Protein AF-A0A838FNN4-F1 (afdb_monomer)

Foldseek 3Di:
DDDDDDDLPDLLNVLLQVLLCQLPPPDGDDDDDDPDDDPCQVVCCVPVVDHDDDDDLADPPCQVPDPPRDHDPSSVSSVVSSVVSSVVSVVD

Mean predicted aligned error: 2.58 Å

Nearest PDB structures (foldseek):
  8bcv-assembly1_G  TM=2.856E-01  e=2.905E+00  Avena sativa
  8wgh-assembly1_G  TM=2.012E-01  e=6.690E+00  Fittonia albivenis

Radius of gyration: 14.15 Å; Cα contacts (8 Å, |Δi|>4): 80; chains: 1; bounding box: 38×34×28 Å

Secondary structure (DSSP, 8-state):
-------TTSHHHHHHHHHHHHHSTT-PPP----SS--THHHHIIIII---------S-GGG-TTSTT----HHHHHHHHHHHHHHHHHHT-

pLDDT: mean 96.18, std 3.78, range [64.62, 98.62]

Solvent-accessible surface area (backbone atoms only — not comparable to full-atom values): 5770 Å² total; per-residue (Å²): 109,70,83,75,84,66,62,60,86,40,74,69,29,45,25,46,48,54,13,47,34,69,33,40,72,98,48,82,77,81,90,79,86,75,92,75,85,67,52,65,55,41,48,41,36,76,73,72,71,41,90,63,88,86,81,87,66,78,59,92,80,20,35,82,97,44,90,79,53,52,76,62,66,71,39,54,55,24,48,56,47,23,56,57,32,35,58,57,43,72,73,108

Sequence (92 aa):
GPWYLTDPHSGVGQAAQRALRVAFPGKEPALIREGGSIPITSQFRTILGVETLLLGLALADCRAHSPNENFPLENLEAGIRLNKAVLQELAK

Structure (mmCIF, N/CA/C/O backbone):
data_AF-A0A838FNN4-F1
#
_entry.id   AF-A0A838FNN4-F1
#
loop_
_atom_site.group_PDB
_atom_site.id
_atom_site.type_symbol
_atom_site.label_atom_id
_atom_site.label_alt_id
_atom_site.label_comp_id
_atom_site.label_asym_id
_atom_site.label_entity_id
_atom_site.label_seq_id
_atom_site.pdbx_PDB_ins_code
_atom_site.Cartn_x
_atom_site.Cartn_y
_atom_site.Cartn_z
_atom_site.occupancy
_atom_site.B_iso_or_equiv
_atom_site.auth_seq_id
_atom_site.auth_comp_id
_atom_site.auth_asym_id
_atom_site.auth_atom_id
_atom_site.pdbx_PDB_model_num
ATOM 1 N N . GLY A 1 1 ? -0.858 -12.716 -15.012 1.00 64.62 1 GLY A N 1
ATOM 2 C CA . GLY A 1 1 ? -2.229 -12.820 -14.473 1.00 64.62 1 GLY A CA 1
ATOM 3 C C . GLY A 1 1 ? -3.072 -11.702 -15.051 1.00 64.62 1 GLY A C 1
ATOM 4 O O . GLY A 1 1 ? -2.486 -10.795 -15.635 1.00 64.62 1 GLY A O 1
ATOM 5 N N . PRO A 1 2 ? -4.405 -11.758 -14.943 1.00 88.31 2 PRO A N 1
ATOM 6 C CA . PRO A 1 2 ? -5.249 -10.632 -15.331 1.00 88.31 2 PRO A CA 1
ATOM 7 C C . PRO A 1 2 ? -4.946 -9.406 -14.455 1.00 88.31 2 PRO A C 1
ATOM 9 O O . PRO A 1 2 ? -4.389 -9.528 -13.363 1.00 88.31 2 PRO A O 1
ATOM 12 N N . TRP A 1 3 ? -5.288 -8.221 -14.959 1.00 91.56 3 TRP A N 1
ATOM 13 C CA . TRP A 1 3 ? -5.198 -6.975 -14.199 1.00 91.56 3 TRP A CA 1
ATOM 14 C C . TRP A 1 3 ? -6.150 -7.004 -12.996 1.00 91.56 3 TRP A C 1
ATOM 16 O O . TRP A 1 3 ? -7.117 -7.768 -12.967 1.00 91.56 3 TRP A O 1
ATOM 26 N N . TYR A 1 4 ? -5.885 -6.153 -12.008 1.00 95.38 4 TYR A N 1
ATOM 27 C CA . TYR A 1 4 ? -6.710 -6.033 -10.814 1.00 95.38 4 TYR A CA 1
ATOM 28 C C . TYR A 1 4 ? -7.052 -4.571 -10.525 1.00 95.38 4 TYR A C 1
ATOM 30 O O . TYR A 1 4 ? -6.257 -3.673 -10.802 1.00 95.38 4 TYR A O 1
ATOM 38 N N . LEU A 1 5 ? -8.254 -4.336 -10.002 1.00 95.06 5 LEU A N 1
ATOM 39 C CA . LEU A 1 5 ? -8.733 -3.020 -9.590 1.00 95.06 5 LEU A CA 1
ATOM 40 C C . LEU A 1 5 ? -9.742 -3.196 -8.464 1.00 95.06 5 LEU A C 1
ATOM 42 O O . LEU A 1 5 ? -10.753 -3.872 -8.662 1.00 95.06 5 LEU A O 1
ATOM 46 N N . THR A 1 6 ? -9.494 -2.535 -7.342 1.00 95.12 6 THR A N 1
ATOM 47 C CA . THR A 1 6 ? -10.459 -2.349 -6.254 1.00 95.12 6 THR A CA 1
ATOM 48 C C . THR A 1 6 ? -11.089 -0.977 -6.409 1.00 95.12 6 THR A C 1
ATOM 50 O O . THR A 1 6 ? -10.368 -0.009 -6.646 1.00 95.12 6 THR A O 1
ATOM 53 N N . ASP A 1 7 ? -12.415 -0.882 -6.299 1.00 96.44 7 ASP A N 1
ATOM 54 C CA . ASP A 1 7 ? -13.104 0.409 -6.351 1.00 96.44 7 ASP A CA 1
ATOM 55 C C . ASP A 1 7 ? -12.738 1.244 -5.108 1.00 96.44 7 ASP A C 1
ATOM 57 O O . ASP A 1 7 ? -13.117 0.867 -3.989 1.00 96.44 7 ASP A O 1
ATOM 61 N N . PRO A 1 8 ? -12.022 2.376 -5.259 1.00 96.94 8 PRO A N 1
ATOM 62 C CA . PRO A 1 8 ? -11.631 3.197 -4.121 1.00 96.94 8 PRO A CA 1
ATOM 63 C C . PRO A 1 8 ? -12.825 3.888 -3.450 1.00 96.94 8 PRO A C 1
ATOM 65 O O . PRO A 1 8 ? -12.691 4.329 -2.310 1.00 96.94 8 PRO A O 1
ATOM 68 N N . HIS A 1 9 ? -13.981 3.976 -4.114 1.00 97.50 9 HIS A N 1
ATOM 69 C CA . HIS A 1 9 ? -15.191 4.601 -3.580 1.00 97.50 9 HIS A CA 1
ATOM 70 C C . HIS A 1 9 ? -16.116 3.620 -2.850 1.00 97.50 9 HIS A C 1
ATOM 72 O O . HIS A 1 9 ? -17.052 4.067 -2.184 1.00 97.50 9 HIS A O 1
ATOM 78 N N . SER A 1 10 ? -15.825 2.317 -2.906 1.00 96.88 10 SER A N 1
ATOM 79 C CA . SER A 1 10 ? -16.498 1.285 -2.112 1.00 96.88 10 SER A CA 1
ATOM 80 C C . SER A 1 10 ? -16.295 1.490 -0.603 1.00 96.88 10 SER A C 1
ATOM 82 O O . SER A 1 10 ? -15.395 2.215 -0.174 1.00 96.88 10 SER A O 1
ATOM 84 N N . GLY A 1 11 ? -17.085 0.804 0.231 1.00 96.88 11 GLY A N 1
ATOM 85 C CA . GLY A 1 11 ? -16.949 0.887 1.693 1.00 96.88 11 GLY A CA 1
ATOM 86 C C . GLY A 1 11 ? -15.533 0.558 2.190 1.00 96.88 11 GLY A C 1
ATOM 87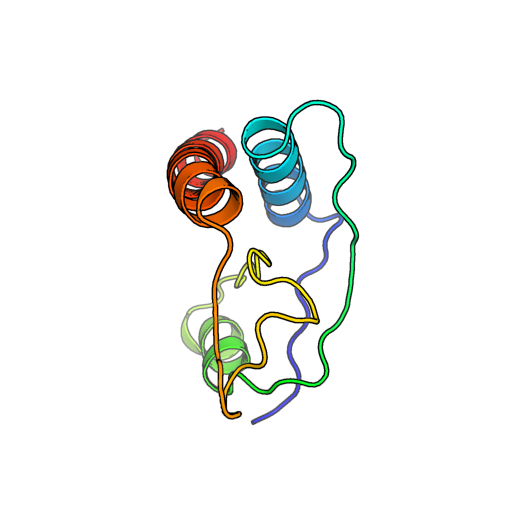 O O . GLY A 1 11 ? -14.956 1.320 2.967 1.00 96.88 11 GLY A O 1
ATOM 88 N N . VAL A 1 12 ? -14.931 -0.519 1.670 1.00 96.62 12 VAL A N 1
ATOM 89 C CA . VAL A 1 12 ? -13.551 -0.919 2.005 1.00 96.62 12 VAL A CA 1
ATOM 90 C C . VAL A 1 12 ? -12.507 0.041 1.427 1.00 96.62 12 VAL A C 1
ATOM 92 O O . VAL A 1 12 ? -11.501 0.319 2.078 1.00 96.62 12 VAL A O 1
ATOM 95 N N . GLY A 1 13 ? -12.760 0.612 0.244 1.00 97.50 13 GLY A N 1
ATOM 96 C CA . GLY A 1 13 ? -11.903 1.635 -0.357 1.00 97.50 13 GLY A CA 1
ATOM 97 C C . GLY A 1 13 ? -11.878 2.927 0.465 1.00 97.50 13 GLY A C 1
ATOM 98 O O . GLY A 1 13 ? -10.812 3.468 0.757 1.00 97.50 13 GLY A O 1
ATOM 99 N N . GLN A 1 14 ? -13.037 3.391 0.933 1.00 98.00 14 GLN A N 1
ATOM 100 C CA . GLN A 1 14 ? -13.133 4.560 1.808 1.00 98.00 14 GLN A CA 1
ATOM 101 C C . GLN A 1 14 ? -12.512 4.302 3.188 1.00 98.00 14 GLN A C 1
ATOM 103 O O . GLN A 1 14 ? -11.866 5.194 3.742 1.00 98.00 14 GLN A O 1
ATOM 108 N N . ALA A 1 15 ? -12.661 3.089 3.734 1.00 98.12 15 ALA A N 1
ATOM 109 C CA . ALA A 1 15 ? -11.989 2.668 4.965 1.00 98.12 15 ALA A CA 1
ATOM 110 C C . ALA A 1 15 ? -10.460 2.741 4.827 1.00 98.12 15 ALA A C 1
ATOM 112 O O . ALA A 1 15 ? -9.791 3.346 5.667 1.00 98.12 15 ALA A O 1
ATOM 113 N N . ALA A 1 16 ? -9.911 2.234 3.720 1.00 98.19 16 ALA A N 1
ATOM 114 C CA . ALA A 1 16 ? -8.489 2.348 3.409 1.00 98.19 16 ALA A CA 1
ATOM 115 C C . ALA A 1 16 ? -8.016 3.806 3.300 1.00 98.19 16 ALA A C 1
ATOM 117 O O . ALA A 1 16 ? -6.975 4.163 3.851 1.00 98.19 16 ALA A O 1
ATOM 118 N N . GLN A 1 17 ? -8.794 4.675 2.645 1.00 98.25 17 GLN A N 1
ATOM 119 C CA . GLN A 1 17 ? -8.472 6.102 2.558 1.00 98.25 17 GLN A CA 1
ATOM 120 C C . GLN A 1 17 ? -8.440 6.776 3.938 1.00 98.25 17 GLN A C 1
ATOM 122 O O . GLN A 1 17 ? -7.551 7.581 4.209 1.00 98.25 17 GLN A O 1
ATOM 127 N N . ARG A 1 18 ? -9.385 6.457 4.836 1.00 98.38 18 ARG A N 1
ATOM 128 C CA . ARG A 1 18 ? -9.362 6.966 6.220 1.00 98.38 18 ARG A CA 1
ATOM 129 C C . ARG A 1 18 ? -8.131 6.470 6.974 1.00 98.38 18 ARG A C 1
ATOM 131 O O . ARG A 1 18 ? -7.461 7.279 7.608 1.00 98.38 18 ARG A O 1
ATOM 138 N N . ALA A 1 19 ? -7.782 5.192 6.838 1.00 98.56 19 ALA A N 1
ATOM 139 C CA . ALA A 1 19 ? -6.583 4.630 7.455 1.00 98.56 19 ALA A CA 1
ATOM 140 C C . ALA A 1 19 ? -5.288 5.304 6.957 1.00 98.56 19 ALA A C 1
ATOM 142 O O . ALA A 1 19 ? -4.403 5.609 7.758 1.00 98.56 19 ALA A O 1
ATOM 143 N N . LEU A 1 20 ? -5.198 5.616 5.660 1.00 98.31 20 LEU A N 1
ATOM 144 C CA . LEU A 1 20 ? -4.072 6.363 5.087 1.00 98.31 20 LEU A CA 1
ATOM 145 C C . LEU A 1 20 ? -3.953 7.781 5.664 1.00 98.31 20 LEU A C 1
ATOM 147 O O . LEU A 1 20 ? -2.842 8.195 5.989 1.00 98.31 20 LEU A O 1
ATOM 151 N N . ARG A 1 21 ? -5.068 8.494 5.891 1.00 98.25 21 ARG A N 1
ATOM 152 C CA . ARG A 1 21 ? -5.048 9.813 6.563 1.00 98.25 21 ARG A CA 1
ATOM 153 C C . ARG A 1 21 ? -4.553 9.739 8.012 1.00 98.25 21 ARG A C 1
ATOM 155 O O . ARG A 1 21 ? -3.950 10.693 8.494 1.00 98.25 21 ARG A O 1
ATOM 162 N N . VAL A 1 22 ? -4.774 8.618 8.707 1.00 97.94 22 VAL A N 1
ATOM 163 C CA . VAL A 1 22 ? -4.201 8.389 10.048 1.00 97.94 22 VAL A CA 1
ATOM 164 C C . VAL A 1 22 ? -2.690 8.158 9.970 1.00 97.94 22 VAL A C 1
ATOM 166 O O . VAL A 1 22 ? -1.940 8.679 10.794 1.00 97.94 22 VAL A O 1
ATOM 169 N N . ALA A 1 23 ? -2.228 7.385 8.986 1.00 97.94 23 ALA A N 1
ATOM 170 C CA . ALA A 1 23 ? -0.807 7.083 8.817 1.00 97.94 23 ALA A CA 1
ATOM 171 C C . ALA A 1 23 ? 0.020 8.305 8.376 1.00 97.94 23 ALA A C 1
ATOM 173 O O . ALA A 1 23 ? 1.156 8.466 8.844 1.00 97.94 23 ALA A O 1
ATOM 174 N N . PHE A 1 24 ? -0.580 9.168 7.545 1.00 97.38 24 PHE A N 1
ATOM 175 C CA . PHE A 1 24 ? 0.003 10.383 6.969 1.00 97.38 24 PHE A CA 1
ATOM 176 C C . PHE A 1 24 ? -0.876 11.622 7.257 1.00 97.38 24 PHE A C 1
ATOM 178 O O . PHE A 1 24 ? -1.622 12.076 6.384 1.00 97.38 24 PHE A O 1
ATOM 185 N N . PRO A 1 25 ? -0.811 12.193 8.477 1.00 96.31 25 PRO A N 1
ATOM 186 C CA . PRO A 1 25 ? -1.654 13.321 8.869 1.00 96.31 25 PRO A CA 1
ATOM 187 C C . PRO A 1 25 ? -1.472 14.556 7.977 1.00 96.31 25 PRO A C 1
ATOM 189 O O . PRO A 1 25 ? -0.354 14.935 7.630 1.00 96.31 25 PRO A O 1
ATOM 192 N N . GLY A 1 26 ? -2.583 15.210 7.628 1.00 96.31 26 GLY A N 1
ATOM 193 C CA . GLY A 1 26 ? -2.581 16.419 6.793 1.00 96.31 26 GLY A CA 1
ATOM 194 C C . GLY A 1 26 ? -2.324 16.168 5.302 1.00 96.31 26 GLY A C 1
ATOM 195 O O . GLY A 1 26 ? -2.087 17.124 4.561 1.00 96.31 26 GLY A O 1
ATOM 196 N N . LYS A 1 27 ? -2.355 14.907 4.850 1.00 95.06 27 LYS A N 1
ATOM 197 C CA . LYS A 1 27 ? -2.215 14.521 3.441 1.00 95.06 27 LYS A CA 1
ATOM 198 C C . LYS A 1 27 ? -3.463 13.788 2.958 1.00 95.06 27 LYS A C 1
ATOM 200 O O . LYS A 1 27 ? -3.985 12.915 3.647 1.00 95.06 27 LYS A O 1
ATOM 205 N N . GLU A 1 28 ? -3.904 14.118 1.749 1.00 96.31 28 GLU A N 1
ATOM 206 C CA . GLU A 1 28 ? -4.955 13.366 1.065 1.00 96.31 28 GLU A CA 1
ATOM 207 C C . GLU A 1 28 ? -4.344 12.198 0.274 1.00 96.31 28 GLU A C 1
ATOM 209 O O . GLU A 1 28 ? -3.361 12.409 -0.446 1.00 96.31 28 GLU A O 1
ATOM 214 N N . PRO A 1 29 ? -4.890 10.972 0.387 1.00 96.50 29 PRO A N 1
ATOM 215 C CA . PRO A 1 29 ? -4.399 9.831 -0.375 1.00 96.50 29 PRO A CA 1
ATOM 216 C C . PRO A 1 29 ? -4.578 10.027 -1.882 1.00 96.50 29 PRO A C 1
ATOM 218 O O . PRO A 1 29 ? -5.669 10.351 -2.352 1.00 96.50 29 PRO A O 1
ATOM 221 N N . ALA A 1 30 ? -3.527 9.755 -2.653 1.00 96.12 30 ALA A N 1
ATOM 222 C CA . ALA A 1 30 ? -3.638 9.668 -4.101 1.00 96.12 30 ALA A CA 1
ATOM 223 C C . ALA A 1 30 ? -4.272 8.326 -4.501 1.00 96.12 30 ALA A C 1
ATOM 225 O O . ALA A 1 30 ? -3.828 7.263 -4.066 1.00 96.12 30 ALA A O 1
ATOM 226 N N . LEU A 1 31 ? -5.295 8.374 -5.353 1.00 97.25 31 LEU A N 1
ATOM 227 C CA . LEU A 1 31 ? -5.907 7.186 -5.946 1.00 97.25 31 LEU A CA 1
ATOM 228 C C . LEU A 1 31 ? -5.231 6.915 -7.289 1.00 97.25 31 LEU A C 1
ATOM 230 O O . LEU A 1 31 ? -5.443 7.650 -8.253 1.00 97.25 31 LEU A O 1
ATOM 234 N N . ILE A 1 32 ? -4.394 5.881 -7.340 1.00 96.19 32 ILE A N 1
ATOM 235 C CA . ILE A 1 32 ? -3.553 5.582 -8.503 1.00 96.19 32 ILE A CA 1
ATOM 236 C C . ILE A 1 32 ? -3.736 4.144 -8.984 1.00 96.19 32 ILE A C 1
ATOM 238 O O . ILE A 1 32 ? -4.223 3.272 -8.263 1.00 96.19 32 ILE A O 1
ATOM 242 N N . ARG A 1 33 ? -3.313 3.902 -10.225 1.00 95.88 33 ARG A N 1
ATOM 243 C CA . ARG A 1 33 ? -3.073 2.562 -10.767 1.00 95.88 33 ARG A CA 1
ATOM 244 C C . ARG A 1 33 ? -1.571 2.377 -10.922 1.00 95.88 33 ARG A C 1
ATOM 246 O O . ARG A 1 33 ? -0.870 3.340 -11.211 1.00 95.88 33 ARG A O 1
ATOM 253 N N . GLU A 1 34 ? -1.114 1.140 -10.792 1.00 95.12 34 GLU A N 1
ATOM 254 C CA . GLU A 1 34 ? 0.299 0.787 -10.918 1.00 95.12 34 GLU A CA 1
ATOM 255 C C . GLU A 1 34 ? 0.548 -0.096 -12.141 1.00 95.12 34 GLU A C 1
ATOM 257 O O . GLU A 1 34 ? -0.299 -0.908 -12.521 1.00 95.12 34 GLU A O 1
ATOM 262 N N . GLY A 1 35 ? 1.722 0.076 -12.756 1.00 95.12 35 GLY A N 1
ATOM 263 C CA . GLY A 1 35 ? 2.184 -0.759 -13.872 1.00 95.12 35 GLY A CA 1
ATOM 264 C C . GLY A 1 35 ? 2.813 -2.084 -13.424 1.00 95.12 35 GLY A C 1
ATOM 265 O O . GLY A 1 35 ? 2.968 -3.002 -14.230 1.00 95.12 35 GLY A O 1
ATOM 266 N N . GLY A 1 36 ? 3.171 -2.192 -12.139 1.00 92.81 36 GLY A N 1
ATOM 267 C CA . GLY A 1 36 ? 3.681 -3.419 -11.533 1.00 92.81 36 GLY A CA 1
ATOM 268 C C . GLY A 1 36 ? 2.641 -4.542 -11.514 1.00 92.81 36 GLY A C 1
ATOM 269 O O . GLY A 1 36 ? 1.434 -4.310 -11.541 1.00 92.81 36 GLY A O 1
ATOM 270 N N . SER A 1 37 ? 3.108 -5.789 -11.461 1.00 94.31 37 SER A N 1
ATOM 271 C CA . SER A 1 37 ? 2.238 -6.968 -11.470 1.00 94.31 37 SER A CA 1
ATOM 272 C C . SER A 1 37 ? 2.347 -7.757 -10.170 1.00 94.31 37 SER A C 1
ATOM 274 O O . SER A 1 37 ? 3.420 -8.236 -9.821 1.00 94.31 37 SER A O 1
ATOM 276 N N . ILE A 1 38 ? 1.208 -7.970 -9.504 1.00 95.25 38 ILE A N 1
ATOM 277 C CA . ILE A 1 38 ? 1.060 -8.880 -8.357 1.00 95.25 38 ILE A CA 1
ATOM 278 C C . ILE A 1 38 ? -0.024 -9.911 -8.726 1.00 95.25 38 ILE A C 1
ATOM 280 O O . ILE A 1 38 ? -1.206 -9.686 -8.446 1.00 95.25 38 ILE A O 1
ATOM 284 N N . PRO A 1 39 ? 0.327 -11.022 -9.411 1.00 92.69 39 PRO A N 1
ATOM 285 C CA . PRO A 1 39 ? -0.651 -11.902 -10.067 1.00 92.69 39 PRO A CA 1
ATOM 286 C C . PRO A 1 39 ? -1.748 -12.474 -9.155 1.00 92.69 39 PRO A C 1
ATOM 288 O O . PRO A 1 39 ? -2.892 -12.620 -9.593 1.00 92.69 39 PRO A O 1
ATOM 291 N N . ILE A 1 40 ? -1.414 -12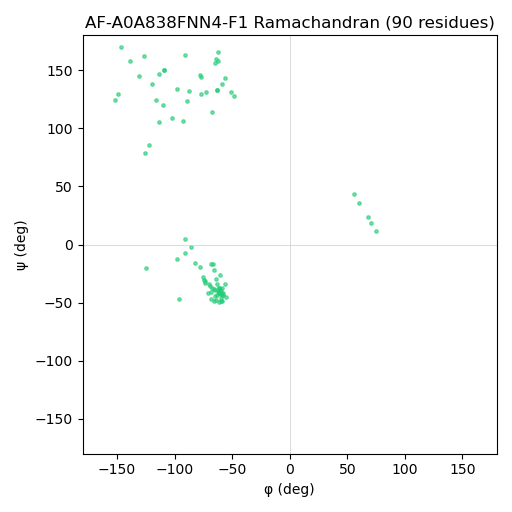.747 -7.890 1.00 95.38 40 ILE A N 1
ATOM 292 C CA . ILE A 1 40 ? -2.313 -13.352 -6.893 1.00 95.38 40 ILE A CA 1
ATOM 293 C C . ILE A 1 40 ? -3.506 -12.451 -6.519 1.00 95.38 40 ILE A C 1
ATOM 295 O O . ILE A 1 40 ? -4.540 -12.958 -6.099 1.00 95.38 40 ILE A O 1
ATOM 299 N N . THR A 1 41 ? -3.421 -11.131 -6.729 1.00 95.94 41 THR A N 1
ATOM 300 C CA . THR A 1 41 ? -4.495 -10.173 -6.369 1.00 95.94 41 THR A CA 1
ATOM 301 C C . THR A 1 41 ? -5.825 -10.505 -7.050 1.00 95.94 41 THR A C 1
ATOM 303 O O . THR A 1 41 ? -6.875 -10.552 -6.414 1.00 95.94 41 THR A O 1
ATOM 306 N N . SER A 1 42 ? -5.771 -10.838 -8.340 1.00 94.25 42 SER A N 1
ATOM 307 C CA . SER A 1 42 ? -6.940 -11.288 -9.097 1.00 94.25 42 SER A CA 1
ATOM 308 C C . SER A 1 42 ? -7.528 -12.602 -8.581 1.00 94.25 42 SER A C 1
ATOM 310 O O . SER A 1 42 ? -8.746 -12.772 -8.5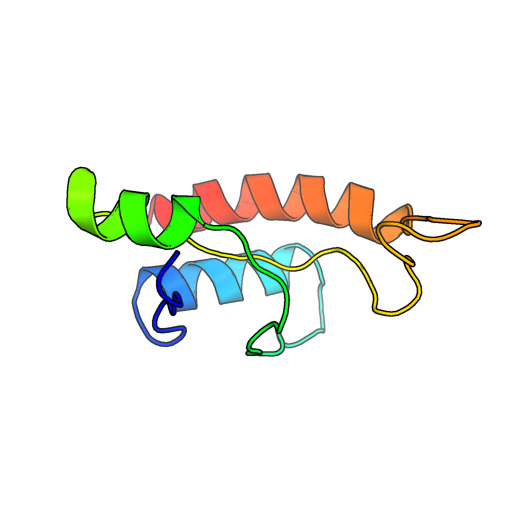88 1.00 94.25 42 SER A O 1
ATOM 312 N N . GLN A 1 43 ? -6.678 -13.505 -8.088 1.00 95.06 43 GLN A N 1
ATOM 313 C CA . GLN A 1 43 ? -7.093 -14.809 -7.579 1.00 95.06 43 GLN A CA 1
ATOM 314 C C . GLN A 1 43 ? -7.787 -14.698 -6.221 1.00 95.06 43 GLN A C 1
ATOM 316 O O . GLN A 1 43 ? -8.726 -15.447 -5.973 1.00 95.06 43 GLN A O 1
ATOM 321 N N . PHE A 1 44 ? -7.409 -13.741 -5.364 1.00 96.12 44 PHE A N 1
ATOM 322 C CA . PHE A 1 44 ? -8.149 -13.492 -4.121 1.00 96.12 44 PHE A CA 1
ATOM 323 C C . PHE A 1 44 ? -9.619 -13.158 -4.390 1.00 96.12 44 PHE A C 1
ATOM 325 O O . PHE A 1 44 ? -10.500 -13.723 -3.742 1.00 96.12 44 PHE A O 1
ATOM 332 N N . ARG A 1 45 ? -9.905 -12.336 -5.406 1.00 94.00 45 ARG A N 1
ATOM 333 C CA . ARG A 1 45 ? -11.291 -12.052 -5.794 1.00 94.00 45 ARG A CA 1
ATOM 334 C C . ARG A 1 45 ? -11.982 -13.271 -6.403 1.00 94.00 45 ARG A C 1
ATOM 336 O O . ARG A 1 45 ? -13.108 -13.563 -6.024 1.00 94.00 45 ARG A O 1
ATOM 343 N N . THR A 1 46 ? -11.349 -13.984 -7.336 1.00 94.81 46 THR A N 1
ATOM 344 C CA . THR A 1 46 ? -12.027 -15.084 -8.050 1.00 94.81 46 THR A CA 1
ATOM 345 C C . THR A 1 46 ? -12.205 -16.350 -7.215 1.00 94.81 46 THR A C 1
ATOM 347 O O . THR A 1 46 ? -13.172 -17.072 -7.434 1.00 94.81 46 THR A O 1
ATOM 350 N N . ILE A 1 47 ? -11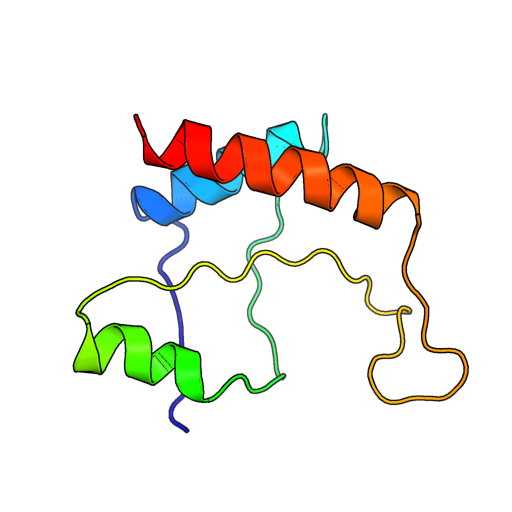.295 -16.630 -6.278 1.00 96.69 47 ILE A N 1
ATOM 351 C CA . ILE A 1 47 ? -11.309 -17.852 -5.460 1.00 96.69 47 ILE A CA 1
ATOM 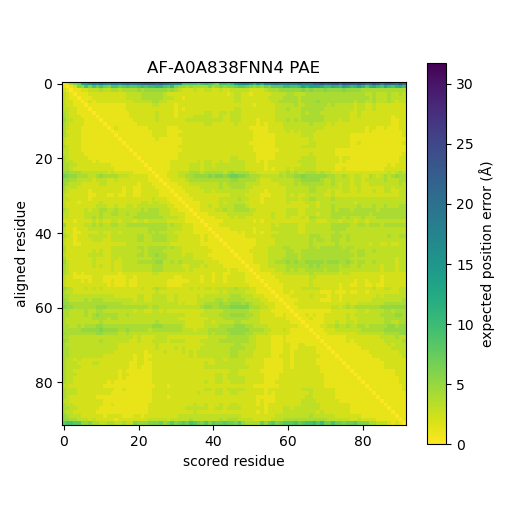352 C C . ILE A 1 47 ? -11.988 -17.606 -4.113 1.00 96.69 47 ILE A C 1
ATOM 354 O O . ILE A 1 47 ? -12.815 -18.411 -3.697 1.00 96.69 47 ILE A O 1
ATOM 358 N N . LEU A 1 48 ? -11.634 -16.519 -3.418 1.00 97.38 48 LEU A N 1
ATOM 359 C CA . LEU A 1 48 ? -12.135 -16.245 -2.065 1.00 97.38 48 LEU A CA 1
ATOM 360 C C . LEU A 1 48 ? -13.323 -15.275 -2.049 1.00 97.38 48 LEU A C 1
ATOM 362 O O . LEU A 1 48 ? -13.965 -15.132 -1.014 1.00 97.38 48 LEU A O 1
ATOM 366 N N . GLY A 1 49 ? -13.614 -14.591 -3.161 1.00 95.81 49 GLY A N 1
ATOM 367 C CA . GLY A 1 49 ? -14.691 -13.601 -3.224 1.00 95.81 49 GLY A CA 1
ATOM 368 C C . GLY A 1 49 ? -14.401 -12.315 -2.444 1.00 95.81 49 GLY A C 1
ATOM 369 O O . GLY A 1 49 ? -15.336 -11.590 -2.118 1.00 95.81 49 GLY A O 1
ATOM 370 N N . VAL A 1 50 ? -13.131 -12.032 -2.124 1.00 94.88 50 VAL A N 1
ATOM 371 C CA . VAL A 1 50 ? -12.734 -10.864 -1.317 1.00 94.88 50 VAL A CA 1
ATOM 372 C C . VAL A 1 50 ? -12.004 -9.803 -2.138 1.00 94.88 50 VAL A C 1
ATOM 374 O O . VAL A 1 50 ? -11.290 -10.097 -3.100 1.00 94.88 50 VAL A O 1
ATOM 377 N N . GLU A 1 51 ? -12.156 -8.550 -1.719 1.00 94.69 51 GLU A N 1
ATOM 378 C CA . GLU A 1 51 ? -11.407 -7.417 -2.260 1.00 94.69 51 GLU A CA 1
ATOM 379 C C . GLU A 1 51 ? -9.978 -7.381 -1.701 1.00 94.69 51 GLU A C 1
ATOM 381 O O . GLU A 1 51 ? -9.736 -7.694 -0.537 1.00 94.69 51 GLU A O 1
ATOM 386 N N . THR A 1 52 ? -9.019 -6.965 -2.527 1.00 96.12 52 THR A N 1
ATOM 387 C CA . THR A 1 52 ? -7.619 -6.767 -2.141 1.00 96.12 52 THR A CA 1
ATOM 388 C C . THR A 1 52 ? -7.312 -5.278 -2.134 1.00 96.12 52 THR A C 1
ATOM 390 O O . THR A 1 52 ? -7.417 -4.599 -3.153 1.00 96.12 52 THR A O 1
ATOM 393 N N . LEU A 1 53 ? -6.912 -4.746 -0.987 1.00 96.62 53 LEU A N 1
ATOM 394 C CA . LEU A 1 53 ? -6.482 -3.357 -0.873 1.00 96.62 53 LEU A CA 1
ATOM 395 C C . LEU A 1 53 ? -4.977 -3.274 -1.145 1.00 96.62 53 LEU A C 1
ATOM 397 O O . LEU A 1 53 ? -4.186 -3.931 -0.474 1.00 96.62 53 LEU A O 1
ATOM 401 N N . LEU A 1 54 ? -4.584 -2.460 -2.126 1.00 96.94 54 LEU A N 1
ATOM 402 C CA . LEU A 1 54 ? -3.183 -2.147 -2.405 1.00 96.94 54 LEU A CA 1
ATOM 403 C C . LEU A 1 54 ? -2.887 -0.756 -1.845 1.00 96.94 54 LEU A C 1
ATOM 405 O O . LEU A 1 54 ? -3.395 0.240 -2.353 1.00 96.94 54 LEU A O 1
ATOM 409 N N . LEU A 1 55 ? -2.103 -0.703 -0.767 1.00 97.25 55 LEU A N 1
ATOM 410 C CA . LEU A 1 55 ? -1.802 0.527 -0.035 1.00 97.25 55 LEU A CA 1
ATOM 411 C C . LEU A 1 55 ? -0.313 0.850 -0.188 1.00 97.25 55 LEU A C 1
ATOM 413 O O . LEU A 1 55 ? 0.537 0.170 0.385 1.00 97.25 55 LEU A O 1
ATOM 417 N N . GLY A 1 56 ? -0.003 1.855 -1.006 1.00 95.00 56 GLY A N 1
ATOM 418 C CA . GLY A 1 56 ? 1.372 2.228 -1.334 1.00 95.00 56 GLY A CA 1
ATOM 419 C C . GLY A 1 56 ? 2.094 2.916 -0.174 1.0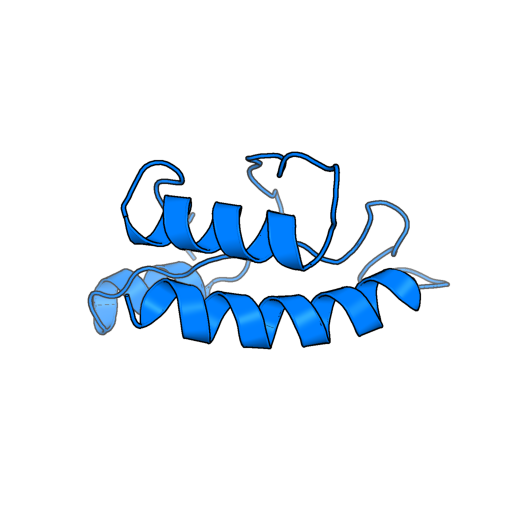0 95.00 56 GLY A C 1
ATOM 420 O O . GLY A 1 56 ? 1.572 3.862 0.411 1.00 95.00 56 GLY A O 1
ATOM 421 N N . LEU A 1 57 ? 3.307 2.448 0.129 1.00 96.56 57 LEU A N 1
ATOM 422 C CA . LEU A 1 57 ? 4.223 3.066 1.099 1.00 96.56 57 LEU A CA 1
ATOM 423 C C . LEU A 1 57 ? 5.604 3.378 0.504 1.00 96.56 57 LEU A C 1
ATOM 425 O O . LEU A 1 57 ? 6.330 4.193 1.061 1.00 96.56 57 LEU A O 1
ATOM 429 N N . ALA A 1 58 ? 5.991 2.736 -0.599 1.00 95.75 58 ALA A N 1
ATOM 430 C CA . ALA A 1 58 ? 7.235 3.055 -1.292 1.00 95.75 58 ALA A CA 1
ATOM 431 C C . ALA A 1 58 ? 7.068 4.332 -2.128 1.00 95.75 58 ALA A C 1
ATOM 433 O O . ALA A 1 58 ? 5.997 4.586 -2.681 1.00 95.75 58 ALA A O 1
ATOM 434 N N . LEU A 1 59 ? 8.138 5.117 -2.228 1.00 94.75 59 LEU A N 1
ATOM 435 C CA . LEU A 1 59 ? 8.223 6.274 -3.113 1.00 94.75 59 LEU A CA 1
ATOM 436 C C . LEU A 1 59 ? 8.802 5.861 -4.475 1.00 94.75 59 LEU A C 1
ATOM 438 O O . LEU A 1 59 ? 9.417 4.802 -4.616 1.00 94.75 59 LEU A O 1
ATOM 442 N N . ALA A 1 60 ? 8.624 6.706 -5.492 1.00 92.44 60 ALA A N 1
ATOM 443 C CA . ALA A 1 60 ? 9.105 6.427 -6.848 1.00 92.44 60 ALA A CA 1
ATOM 444 C C . ALA A 1 60 ? 10.639 6.252 -6.928 1.00 92.44 60 ALA A C 1
ATOM 446 O O . ALA A 1 60 ? 11.143 5.544 -7.798 1.00 92.44 60 ALA A O 1
ATOM 447 N N . ASP A 1 61 ? 11.388 6.866 -6.011 1.00 95.94 61 ASP A N 1
ATOM 448 C CA . ASP A 1 61 ? 12.846 6.794 -5.903 1.00 95.94 61 ASP A CA 1
ATOM 449 C C . ASP A 1 61 ? 13.354 5.664 -4.986 1.00 95.94 61 ASP A C 1
ATOM 451 O O . ASP A 1 61 ? 14.567 5.510 -4.823 1.00 95.94 61 ASP A O 1
ATOM 455 N N . CYS A 1 62 ? 12.461 4.813 -4.463 1.00 97.38 62 CYS A N 1
ATOM 456 C CA . CYS A 1 62 ? 12.837 3.606 -3.720 1.00 97.38 62 CYS A CA 1
ATOM 457 C C . CYS A 1 62 ? 13.533 2.555 -4.592 1.00 97.38 62 CYS A C 1
ATOM 459 O O . CYS A 1 62 ? 14.205 1.683 -4.052 1.00 97.38 62 CYS A O 1
ATOM 461 N N . ARG A 1 63 ? 13.423 2.648 -5.929 1.00 95.88 63 ARG A N 1
ATOM 462 C CA . ARG A 1 63 ? 14.200 1.838 -6.890 1.00 95.88 63 ARG A CA 1
ATOM 463 C C . ARG A 1 63 ? 14.062 0.324 -6.689 1.00 95.88 63 ARG A C 1
ATOM 465 O O . ARG A 1 63 ? 15.054 -0.395 -6.776 1.00 95.88 63 ARG A O 1
ATOM 472 N N . ALA A 1 64 ? 12.840 -0.156 -6.460 1.00 95.88 64 ALA A N 1
ATOM 473 C CA . ALA A 1 64 ? 12.569 -1.589 -6.358 1.00 95.88 64 ALA A CA 1
ATOM 474 C C . ALA A 1 64 ? 13.210 -2.355 -7.533 1.00 95.88 64 ALA A C 1
ATOM 476 O O . ALA A 1 64 ? 12.998 -1.992 -8.694 1.00 95.88 64 ALA A O 1
ATOM 477 N N . HIS A 1 65 ? 13.987 -3.398 -7.226 1.00 96.00 65 HIS A N 1
ATOM 478 C CA . HIS A 1 65 ? 14.735 -4.215 -8.192 1.00 96.00 65 HIS A CA 1
ATOM 479 C C . HIS A 1 65 ? 15.904 -3.510 -8.909 1.00 96.00 65 HIS A C 1
ATOM 481 O O . HIS A 1 65 ? 16.301 -3.926 -9.999 1.00 96.00 65 HIS A O 1
ATOM 487 N N . SER A 1 66 ? 16.481 -2.457 -8.326 1.00 97.44 66 SER A N 1
ATOM 488 C CA . SER A 1 66 ? 17.590 -1.697 -8.919 1.00 97.44 66 SER A CA 1
ATOM 489 C C . SER A 1 66 ? 18.655 -1.327 -7.869 1.00 97.44 66 SER A C 1
ATOM 491 O O . SER A 1 66 ? 18.360 -1.322 -6.673 1.00 97.44 66 SER A O 1
ATOM 493 N N . PRO A 1 67 ? 19.922 -1.043 -8.247 1.00 97.81 67 PRO A N 1
ATOM 494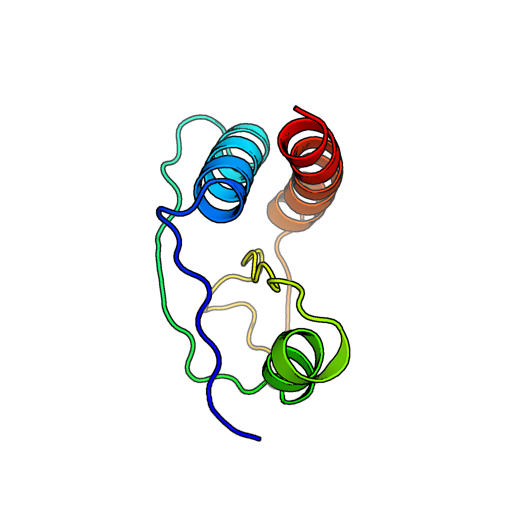 C CA . PRO A 1 67 ? 20.951 -0.667 -7.281 1.00 97.81 67 PRO A CA 1
ATOM 495 C C . PRO A 1 67 ? 20.577 0.548 -6.424 1.00 97.81 67 PRO A C 1
ATOM 497 O O . PRO A 1 67 ? 20.032 1.547 -6.910 1.00 97.81 67 PRO A O 1
ATOM 500 N N . ASN A 1 68 ? 20.983 0.497 -5.153 1.00 97.31 68 ASN A N 1
ATOM 501 C CA . ASN A 1 68 ? 20.596 1.465 -4.122 1.00 97.31 68 ASN A CA 1
ATOM 502 C C . ASN A 1 68 ? 19.072 1.509 -3.892 1.00 97.31 68 ASN A C 1
ATOM 504 O O . ASN A 1 68 ? 18.510 2.582 -3.648 1.00 97.31 68 ASN A O 1
ATOM 508 N N . GLU A 1 69 ? 18.417 0.347 -3.991 1.00 98.44 69 GLU A N 1
ATOM 509 C CA . GLU A 1 69 ? 17.068 0.138 -3.466 1.00 98.44 69 GLU A CA 1
ATOM 510 C C . GLU A 1 69 ? 17.017 0.590 -2.002 1.00 98.44 69 GLU A C 1
ATOM 512 O O . GLU A 1 69 ? 17.909 0.284 -1.206 1.00 98.44 69 GLU A O 1
ATOM 517 N N . ASN A 1 70 ? 16.009 1.386 -1.665 1.00 98.12 70 ASN A N 1
ATOM 518 C CA . ASN A 1 70 ? 15.891 2.019 -0.359 1.00 98.12 70 ASN A CA 1
ATOM 519 C C . ASN A 1 70 ? 14.425 2.160 0.054 1.00 98.12 70 ASN A C 1
ATOM 521 O O . ASN A 1 70 ? 13.511 1.956 -0.743 1.00 98.12 70 ASN A O 1
ATOM 525 N N . PHE A 1 71 ? 14.208 2.534 1.313 1.00 98.31 71 PHE A N 1
ATOM 526 C CA . PHE A 1 71 ? 12.881 2.799 1.847 1.00 98.31 71 PHE A CA 1
ATOM 527 C C . PHE A 1 71 ? 12.956 3.874 2.945 1.00 98.31 71 PHE A C 1
ATOM 529 O O . PHE A 1 71 ? 13.781 3.733 3.853 1.00 98.31 71 PHE A O 1
ATOM 536 N N . PRO A 1 72 ? 12.130 4.938 2.907 1.00 97.88 72 PRO A N 1
ATOM 537 C CA . PRO A 1 72 ? 12.150 5.972 3.938 1.00 97.88 72 PRO A CA 1
ATOM 538 C C . PRO A 1 72 ? 11.761 5.417 5.311 1.00 97.88 72 PRO A C 1
ATOM 540 O O . PRO A 1 72 ? 10.740 4.739 5.452 1.00 97.88 72 PRO A O 1
ATOM 543 N N . LEU A 1 73 ? 12.532 5.755 6.348 1.00 98.19 73 LEU A N 1
ATOM 544 C CA . LEU A 1 73 ? 12.223 5.335 7.720 1.00 98.19 73 LEU A CA 1
ATOM 545 C C . LEU A 1 73 ? 10.868 5.888 8.193 1.00 98.19 73 LEU A C 1
ATOM 547 O O . LEU A 1 73 ? 10.092 5.173 8.822 1.00 98.19 73 LEU A O 1
ATOM 551 N N . GLU A 1 74 ? 10.531 7.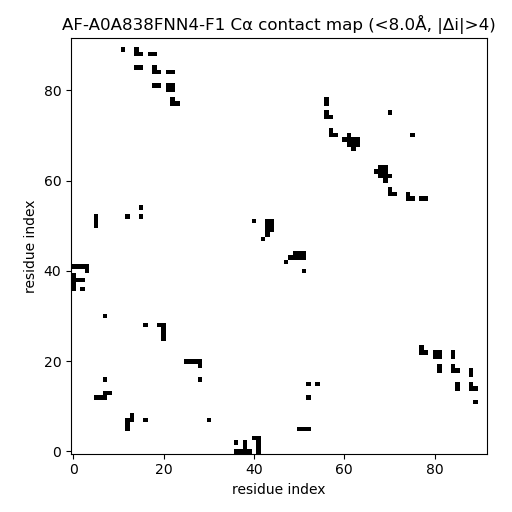118 7.804 1.00 97.31 74 GLU A N 1
ATOM 552 C CA . GLU A 1 74 ? 9.215 7.706 8.076 1.00 97.31 74 GLU A CA 1
ATOM 553 C C . GLU A 1 74 ? 8.062 6.882 7.480 1.00 97.31 74 GLU A C 1
ATOM 555 O O . GLU A 1 74 ? 7.027 6.710 8.129 1.00 97.31 74 GLU A O 1
ATOM 560 N N . ASN A 1 75 ? 8.252 6.300 6.289 1.00 97.94 75 ASN A N 1
ATOM 561 C CA . ASN A 1 75 ? 7.251 5.460 5.635 1.00 97.94 75 ASN A CA 1
ATOM 562 C C . ASN A 1 75 ? 7.175 4.075 6.282 1.00 97.94 75 ASN A C 1
ATOM 564 O O . ASN A 1 75 ? 6.103 3.468 6.292 1.00 97.94 75 ASN A O 1
ATOM 568 N N . LEU A 1 76 ? 8.272 3.585 6.871 1.00 98.19 76 LEU A N 1
ATOM 569 C CA . LEU A 1 76 ? 8.276 2.338 7.640 1.00 98.19 76 LEU A CA 1
ATOM 570 C C . LEU A 1 76 ? 7.426 2.495 8.902 1.00 98.19 76 LEU A C 1
ATOM 572 O O . LEU A 1 76 ? 6.529 1.690 9.159 1.00 98.19 76 LEU A O 1
ATOM 576 N N . GLU A 1 77 ? 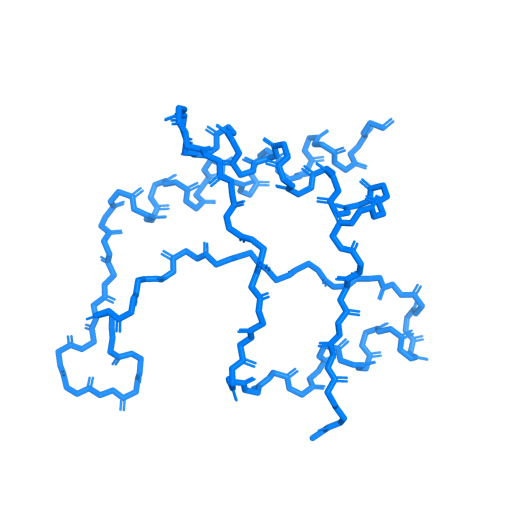7.638 3.579 9.645 1.00 98.44 77 GLU A N 1
ATOM 577 C CA . GLU A 1 77 ? 6.835 3.914 10.821 1.00 98.44 77 GLU A CA 1
ATOM 578 C C . GLU A 1 77 ? 5.375 4.222 10.454 1.00 98.44 77 GLU A C 1
ATOM 580 O O . GLU A 1 77 ? 4.448 3.796 11.152 1.00 98.44 77 GLU A O 1
ATOM 585 N N . ALA A 1 78 ? 5.146 4.920 9.337 1.00 98.31 78 ALA A N 1
ATOM 586 C CA . ALA A 1 78 ? 3.805 5.143 8.803 1.00 98.31 78 ALA A CA 1
ATOM 587 C C . ALA A 1 78 ? 3.120 3.826 8.434 1.00 98.31 78 ALA A C 1
ATOM 589 O O . ALA A 1 78 ? 1.935 3.672 8.714 1.00 98.31 78 ALA A O 1
ATOM 590 N N . GLY A 1 79 ? 3.855 2.850 7.899 1.00 98.31 79 GLY A N 1
ATOM 591 C CA . GLY A 1 79 ? 3.355 1.509 7.616 1.00 98.31 79 GLY A CA 1
ATOM 592 C C . GLY A 1 79 ? 2.836 0.788 8.860 1.00 98.31 79 GLY A C 1
ATOM 593 O O . GLY A 1 79 ? 1.777 0.159 8.809 1.00 98.31 79 GLY A O 1
ATOM 594 N N . ILE A 1 80 ? 3.512 0.932 10.004 1.00 98.50 80 ILE A N 1
ATOM 595 C CA . ILE A 1 80 ? 3.048 0.372 11.286 1.00 98.50 80 ILE A CA 1
ATOM 596 C C . ILE A 1 80 ? 1.724 1.027 11.703 1.00 98.50 80 ILE A C 1
ATOM 598 O O . ILE A 1 80 ? 0.756 0.334 12.033 1.00 98.50 80 ILE A O 1
ATOM 602 N N . ARG A 1 81 ? 1.649 2.364 11.642 1.00 98.44 81 ARG A N 1
ATOM 603 C CA . ARG A 1 81 ? 0.416 3.112 11.947 1.00 98.44 81 ARG A CA 1
ATOM 604 C C . ARG A 1 81 ? -0.720 2.743 10.992 1.00 98.44 81 ARG A C 1
ATOM 606 O O . ARG A 1 81 ? -1.848 2.551 11.441 1.00 98.44 81 ARG A O 1
ATOM 613 N N . LEU A 1 82 ? -0.411 2.601 9.704 1.00 98.62 82 LEU A N 1
ATOM 614 C CA . LEU A 1 82 ? -1.358 2.251 8.654 1.00 98.62 82 LEU A CA 1
ATOM 615 C C . LEU A 1 82 ? -1.980 0.883 8.905 1.00 98.62 82 LEU A C 1
ATOM 617 O O . LEU A 1 82 ? -3.198 0.774 8.894 1.00 98.62 82 LEU A O 1
ATOM 621 N N . ASN A 1 83 ? -1.172 -0.144 9.178 1.00 98.19 83 ASN A N 1
ATOM 622 C CA . ASN A 1 83 ? -1.684 -1.494 9.423 1.00 98.19 83 ASN A CA 1
ATOM 623 C C . ASN A 1 83 ? -2.654 -1.525 10.610 1.00 98.19 83 ASN A C 1
ATOM 625 O O . ASN A 1 83 ? -3.738 -2.100 10.509 1.00 98.19 83 ASN A O 1
ATOM 629 N N . LYS A 1 84 ? -2.315 -0.837 11.709 1.00 98.50 84 LYS A N 1
ATOM 630 C CA . LYS A 1 84 ? -3.231 -0.672 12.845 1.00 98.50 84 LYS A CA 1
ATOM 631 C C . LYS A 1 84 ? -4.531 0.022 12.422 1.00 98.50 84 LYS A C 1
ATOM 633 O O . LYS A 1 84 ? -5.611 -0.461 12.750 1.00 98.50 84 LYS A O 1
ATOM 638 N N . ALA A 1 85 ? -4.430 1.138 11.702 1.00 98.56 85 ALA A N 1
ATOM 639 C CA . ALA A 1 85 ? -5.587 1.926 11.295 1.00 98.56 85 ALA A CA 1
ATOM 640 C C . ALA A 1 85 ? -6.496 1.172 10.310 1.00 98.56 85 ALA A C 1
ATOM 642 O O . ALA A 1 85 ? -7.711 1.244 10.441 1.00 98.56 85 ALA A O 1
ATOM 643 N N . VAL A 1 86 ? -5.938 0.399 9.372 1.00 98.38 86 VAL A N 1
ATOM 644 C CA . VAL A 1 86 ? -6.713 -0.420 8.424 1.00 98.38 86 VAL A CA 1
ATOM 645 C C . VAL A 1 86 ? -7.576 -1.428 9.172 1.00 98.38 86 VAL A C 1
ATOM 647 O O . VAL A 1 86 ? -8.776 -1.495 8.927 1.00 98.38 86 VAL A O 1
ATOM 650 N N . LEU A 1 87 ? -7.001 -2.163 10.127 1.00 98.19 87 LEU A N 1
ATOM 651 C CA . LEU A 1 87 ? -7.760 -3.129 10.925 1.00 98.19 87 LEU A CA 1
ATOM 652 C C . LEU A 1 87 ? -8.885 -2.455 11.722 1.00 98.19 87 LEU A C 1
ATOM 654 O O . LEU A 1 87 ? -9.982 -2.995 11.813 1.00 98.19 87 LEU A O 1
ATOM 658 N N . GLN A 1 88 ? -8.635 -1.259 12.262 1.00 98.50 88 GLN A N 1
ATOM 659 C CA . GLN A 1 88 ? -9.647 -0.486 12.985 1.00 98.50 88 GLN A CA 1
ATOM 660 C C . GLN A 1 88 ? -10.758 0.041 12.069 1.00 98.50 88 GLN A C 1
ATOM 662 O O . GLN A 1 88 ? -11.917 0.030 12.465 1.00 98.50 88 GLN A O 1
ATOM 667 N N . GLU A 1 89 ? -10.429 0.515 10.866 1.00 98.19 89 GLU A N 1
ATOM 668 C CA . GLU A 1 89 ? -11.412 1.043 9.913 1.00 98.19 89 GLU A CA 1
ATOM 669 C C . GLU A 1 89 ? -12.255 -0.054 9.258 1.00 98.19 89 GLU A C 1
ATOM 671 O O . GLU A 1 89 ? -13.412 0.202 8.941 1.00 98.19 89 GLU A O 1
ATOM 676 N N . LEU A 1 90 ? -11.700 -1.255 9.068 1.00 96.56 90 LEU A N 1
ATOM 677 C CA . LEU A 1 90 ? -12.426 -2.410 8.527 1.00 96.56 90 LEU A CA 1
ATOM 678 C C . LEU A 1 90 ? -13.334 -3.096 9.557 1.00 96.56 90 LEU A C 1
ATOM 680 O O . LEU A 1 90 ? -14.226 -3.841 9.169 1.00 96.56 90 LEU A O 1
ATOM 684 N N . ALA A 1 91 ? -13.103 -2.870 10.852 1.00 96.75 91 ALA A N 1
ATOM 685 C CA . ALA A 1 91 ? -13.925 -3.417 11.932 1.00 96.75 91 ALA A CA 1
ATOM 686 C C . ALA A 1 91 ? -15.164 -2.561 12.267 1.00 96.75 91 ALA A C 1
ATOM 688 O O . ALA A 1 91 ? -15.916 -2.924 13.173 1.00 96.75 91 ALA A O 1
ATOM 689 N N . LYS A 1 92 ? -15.342 -1.417 11.596 1.00 92.12 92 LYS A N 1
ATOM 690 C CA . LYS A 1 92 ? -16.505 -0.529 11.738 1.00 92.12 92 LYS A CA 1
ATOM 691 C C . LYS A 1 92 ? -17.631 -0.959 10.810 1.00 92.12 92 LYS A C 1
ATOM 693 O O . LYS A 1 92 ? -18.792 -0.870 11.260 1.00 92.12 92 LYS A O 1
#